Protein AF-A0A1C7N1B9-F1 (afdb_monomer)

Sequence (166 aa):
NSPHNNTRFILSASYHQIKDCLKDVLSEAWSNMNMIQKLSQHFYFNKEETTKSTLKQQLSDFWDQNITASTNSKRVKQRAEKLLSTLTQVVDSRPVSILIKKNLSEQENLHFKAGFRLQAAKEAVEQEEVVVQKDSDSASKRRKRLNLKKVKKLDLEGKVETIIEY

Radius of gyration: 26.37 Å; Cα contacts (8 Å, |Δi|>4): 128; chains: 1; bounding box: 52×51×73 Å

Secondary structure (DSSP, 8-state):
-------EETTTS-HHHHHHHHHTS-GGG--HHHHHHHHHHHEE---HHHHHHHHHHHHHHHHHHHHH-TTS-HHHHHHHHHHHHHHHHHHTSHHHHHHHHHHHHHHHHHHHHHHHHHHHHHHHHHHHHHHHTSS--S-----------EEEEE-TTS-EEEEE--

Mean predicted aligned error: 14.15 Å

Structure (mmCIF, N/CA/C/O backbone):
data_AF-A0A1C7N1B9-F1
#
_entry.id   AF-A0A1C7N1B9-F1
#
loop_
_atom_site.group_PDB
_atom_site.id
_atom_site.type_symbol
_atom_site.label_atom_id
_atom_site.label_alt_id
_atom_site.label_comp_id
_atom_site.label_asym_id
_atom_site.label_entity_id
_atom_site.label_seq_id
_atom_site.pdbx_PDB_ins_code
_atom_site.Cartn_x
_atom_site.Cartn_y
_atom_site.Cartn_z
_atom_site.occupancy
_atom_site.B_iso_or_equiv
_atom_site.auth_seq_id
_atom_site.auth_comp_id
_atom_site.auth_asym_id
_atom_site.auth_atom_id
_atom_site.pdbx_PDB_model_num
ATOM 1 N N . ASN A 1 1 ? -6.781 -26.541 13.324 1.00 35.12 1 ASN A N 1
ATOM 2 C CA . ASN A 1 1 ? -6.006 -25.480 12.645 1.00 35.12 1 ASN A CA 1
ATOM 3 C C . ASN A 1 1 ? -6.904 -24.296 12.335 1.00 35.12 1 ASN A C 1
ATOM 5 O O . ASN A 1 1 ? -7.442 -24.210 11.241 1.00 35.12 1 ASN A O 1
ATOM 9 N N . SER A 1 2 ? -7.116 -23.423 13.320 1.00 27.36 2 SER A N 1
ATOM 10 C CA . SER A 1 2 ? -7.744 -22.116 13.098 1.00 27.36 2 SER A CA 1
ATOM 11 C C . SER A 1 2 ? -6.631 -21.142 12.691 1.00 27.36 2 SER A C 1
ATOM 13 O O . SER A 1 2 ? -5.578 -21.179 13.334 1.00 27.36 2 SER A O 1
ATOM 15 N N . PRO A 1 3 ? -6.767 -20.316 11.639 1.00 37.75 3 PRO A N 1
ATOM 16 C CA . PRO A 1 3 ? -5.729 -19.358 11.311 1.00 37.75 3 PRO A CA 1
ATOM 17 C C . PRO A 1 3 ? -5.810 -18.245 12.355 1.00 37.75 3 PRO A C 1
ATOM 19 O O . PRO A 1 3 ? -6.689 -17.387 12.312 1.00 37.75 3 PRO A O 1
ATOM 22 N N . HIS A 1 4 ? -4.915 -18.286 13.338 1.00 37.38 4 HIS A N 1
ATOM 23 C CA . HIS A 1 4 ? -4.681 -17.145 14.204 1.00 37.38 4 HIS A CA 1
ATOM 24 C C . HIS A 1 4 ? -4.321 -15.957 13.314 1.00 37.38 4 HIS A C 1
ATOM 26 O O . HIS A 1 4 ? -3.267 -15.935 12.676 1.00 37.38 4 HIS A O 1
ATOM 32 N N . ASN A 1 5 ? -5.222 -14.978 13.264 1.00 46.12 5 ASN A N 1
ATOM 33 C CA . ASN A 1 5 ? -4.964 -13.657 12.720 1.00 46.12 5 ASN A CA 1
ATOM 34 C C . ASN A 1 5 ? -3.837 -13.021 13.546 1.00 46.12 5 ASN A C 1
ATOM 36 O O . ASN A 1 5 ? -4.089 -12.304 14.516 1.00 46.12 5 ASN A O 1
ATOM 40 N N . ASN A 1 6 ? -2.587 -13.302 13.164 1.00 52.75 6 ASN A N 1
ATOM 41 C CA . ASN A 1 6 ? -1.399 -12.564 13.580 1.00 52.75 6 ASN A CA 1
ATOM 42 C C . ASN A 1 6 ? -1.502 -11.168 12.974 1.00 52.75 6 ASN A C 1
ATOM 44 O O . ASN A 1 6 ? -0.909 -10.847 11.945 1.00 52.75 6 ASN A O 1
ATOM 48 N N . THR A 1 7 ? -2.360 -10.366 13.583 1.00 62.81 7 THR A N 1
ATOM 49 C CA . THR A 1 7 ? -2.732 -9.079 13.041 1.00 62.81 7 THR A CA 1
ATOM 50 C C . THR A 1 7 ? -1.613 -8.107 13.355 1.00 62.81 7 THR A C 1
ATOM 52 O O . THR A 1 7 ? -1.422 -7.716 14.504 1.00 62.81 7 THR A O 1
ATOM 55 N N . ARG A 1 8 ? -0.813 -7.776 12.342 1.00 81.56 8 ARG A N 1
ATOM 56 C CA . ARG A 1 8 ? 0.309 -6.847 12.478 1.00 81.56 8 ARG A CA 1
ATOM 57 C C . ARG A 1 8 ? -0.124 -5.463 12.030 1.00 81.56 8 ARG A C 1
ATOM 59 O O . ARG A 1 8 ? -0.739 -5.307 10.977 1.00 81.56 8 ARG A O 1
ATOM 66 N N . PHE A 1 9 ? 0.257 -4.452 12.801 1.00 89.62 9 PHE A N 1
ATOM 67 C CA . PHE A 1 9 ? 0.199 -3.078 12.324 1.00 89.62 9 PHE A CA 1
ATOM 68 C C . PHE A 1 9 ? 1.296 -2.863 11.294 1.00 89.62 9 PHE A C 1
ATOM 70 O O . PHE A 1 9 ? 2.419 -3.326 11.496 1.00 89.62 9 PHE A O 1
ATOM 77 N N . ILE A 1 10 ? 1.018 -2.101 10.242 1.00 91.94 10 ILE A N 1
ATOM 78 C CA . ILE A 1 10 ? 2.014 -1.792 9.213 1.00 91.94 10 ILE A CA 1
ATOM 79 C C . ILE A 1 10 ? 3.275 -1.128 9.797 1.00 91.94 10 ILE A C 1
ATOM 81 O O . ILE A 1 10 ? 4.377 -1.439 9.374 1.00 91.94 10 ILE A O 1
ATOM 85 N N . LEU A 1 11 ? 3.127 -0.297 10.838 1.00 89.25 11 LEU A N 1
ATOM 86 C CA . LEU A 1 11 ? 4.245 0.321 11.572 1.00 89.25 11 LEU A CA 1
ATOM 87 C C . LEU A 1 11 ? 5.051 -0.662 12.432 1.00 89.25 11 LEU A C 1
ATOM 89 O O . LEU A 1 11 ? 6.182 -0.368 12.794 1.00 89.25 11 LEU A O 1
ATOM 93 N N . SER A 1 12 ? 4.460 -1.805 12.783 1.00 89.38 12 SER A N 1
ATOM 94 C CA . SER A 1 12 ? 5.113 -2.874 13.552 1.00 89.38 12 SER A CA 1
ATOM 95 C C . SER A 1 12 ? 5.657 -3.998 12.670 1.00 89.38 12 SER A C 1
ATOM 97 O O . SER A 1 12 ? 6.367 -4.878 13.155 1.00 89.38 12 SER A O 1
ATOM 99 N N . ALA A 1 13 ? 5.294 -4.005 11.387 1.00 90.94 13 ALA A N 1
ATOM 100 C CA . ALA A 1 13 ? 5.751 -5.003 10.442 1.00 90.94 13 ALA A CA 1
ATOM 101 C C . ALA A 1 13 ? 7.180 -4.675 10.004 1.00 90.94 13 ALA A C 1
ATOM 103 O O . ALA A 1 13 ? 7.501 -3.529 9.688 1.00 90.94 13 ALA A O 1
ATOM 104 N N . SER A 1 14 ? 8.045 -5.686 9.967 1.00 92.19 14 SER A N 1
ATOM 105 C CA . SER A 1 14 ? 9.385 -5.497 9.419 1.00 92.19 14 SER A CA 1
ATOM 106 C C . SER A 1 14 ? 9.321 -5.318 7.902 1.00 92.19 14 SER A C 1
ATOM 108 O O . SER A 1 14 ? 8.420 -5.841 7.239 1.00 92.19 14 SER A O 1
ATOM 110 N N . TYR A 1 15 ? 10.329 -4.651 7.335 1.00 92.25 15 TYR A N 1
ATOM 111 C CA . TYR A 1 15 ? 10.457 -4.507 5.883 1.00 92.25 15 TYR A CA 1
ATOM 112 C C . TYR A 1 15 ? 10.351 -5.855 5.155 1.00 92.25 15 TYR A C 1
ATOM 114 O O . TYR A 1 15 ? 9.650 -5.970 4.156 1.00 92.25 15 TYR A O 1
ATOM 122 N N . HIS A 1 16 ? 10.984 -6.910 5.681 1.00 92.75 16 HIS A N 1
ATOM 123 C CA . HIS A 1 16 ? 10.923 -8.244 5.080 1.00 92.75 16 HIS A CA 1
ATOM 124 C C . HIS A 1 16 ? 9.502 -8.815 5.040 1.00 92.75 16 HIS A C 1
ATOM 126 O O . HIS A 1 16 ? 9.110 -9.370 4.021 1.00 92.75 16 HIS A O 1
ATOM 132 N N . GLN A 1 17 ? 8.703 -8.617 6.093 1.00 92.44 17 GLN A N 1
ATOM 133 C CA . GLN A 1 17 ? 7.310 -9.078 6.127 1.00 92.44 17 GLN A CA 1
ATOM 134 C C . GLN A 1 17 ? 6.444 -8.347 5.095 1.00 92.44 17 GLN A C 1
ATOM 136 O O . GLN A 1 17 ? 5.619 -8.969 4.427 1.00 92.44 17 GLN A O 1
ATOM 141 N N . ILE A 1 18 ? 6.643 -7.035 4.952 1.00 92.81 18 ILE A N 1
ATOM 142 C CA . ILE A 1 18 ? 5.959 -6.225 3.938 1.00 92.81 18 ILE A CA 1
ATOM 143 C C . ILE A 1 18 ? 6.399 -6.659 2.539 1.00 92.81 18 ILE A C 1
ATOM 145 O O . ILE A 1 18 ? 5.561 -6.913 1.678 1.00 92.81 18 ILE A O 1
ATOM 149 N N . LYS A 1 19 ? 7.706 -6.812 2.321 1.00 93.25 19 LYS A N 1
ATOM 150 C CA . LYS A 1 19 ? 8.269 -7.251 1.045 1.00 93.25 19 LYS A CA 1
ATOM 151 C C . LYS A 1 19 ? 7.739 -8.618 0.637 1.00 93.25 19 LYS A C 1
ATOM 153 O O . LYS A 1 19 ? 7.345 -8.779 -0.511 1.00 93.25 19 LYS A O 1
ATOM 158 N N . ASP A 1 20 ? 7.730 -9.586 1.546 1.00 92.50 20 ASP A N 1
ATOM 159 C CA . ASP A 1 20 ? 7.241 -10.931 1.252 1.00 92.50 20 ASP A CA 1
ATOM 160 C C . ASP A 1 20 ? 5.749 -10.913 0.904 1.00 92.50 20 ASP A C 1
ATOM 162 O O . ASP A 1 20 ? 5.363 -11.516 -0.090 1.00 92.50 20 ASP A O 1
ATOM 166 N N . CYS A 1 21 ? 4.938 -10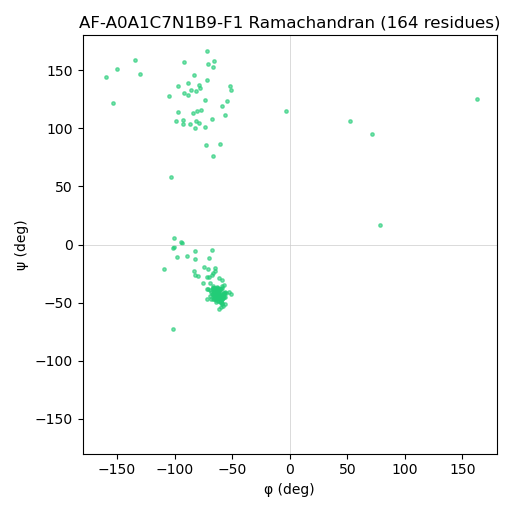.114 1.606 1.00 92.25 21 CYS A N 1
ATOM 167 C CA . CYS A 1 21 ? 3.531 -9.891 1.248 1.00 92.25 21 CYS A CA 1
ATOM 168 C C . CYS A 1 21 ? 3.354 -9.305 -0.170 1.00 92.25 21 CYS A C 1
ATOM 170 O O . CYS A 1 21 ? 2.404 -9.639 -0.880 1.00 92.25 21 CYS A O 1
ATOM 172 N N . LEU A 1 22 ? 4.273 -8.437 -0.603 1.00 92.62 22 LEU A N 1
ATOM 173 C CA . LEU A 1 22 ? 4.226 -7.799 -1.920 1.00 92.62 22 LEU A CA 1
ATOM 174 C C . LEU A 1 22 ? 4.797 -8.663 -3.053 1.00 92.62 22 LEU A C 1
ATOM 176 O O . LEU A 1 22 ? 4.425 -8.448 -4.208 1.00 92.62 22 LEU A O 1
ATOM 180 N N . LYS A 1 23 ? 5.666 -9.639 -2.759 1.00 88.56 23 LYS A N 1
ATOM 181 C CA . LYS A 1 23 ? 6.220 -10.563 -3.769 1.00 88.56 23 LYS A CA 1
ATOM 182 C C . LYS A 1 23 ? 5.142 -11.394 -4.460 1.00 88.56 23 LYS A C 1
ATOM 184 O O . LYS A 1 23 ? 5.309 -11.735 -5.627 1.00 88.56 23 LYS A O 1
ATOM 189 N N . ASP A 1 24 ? 4.038 -11.662 -3.770 1.00 84.31 24 ASP A N 1
ATOM 190 C CA . ASP A 1 24 ? 2.900 -12.405 -4.316 1.00 84.31 24 ASP A CA 1
ATOM 191 C C . ASP A 1 24 ? 2.127 -11.615 -5.389 1.00 84.31 24 ASP A C 1
ATOM 193 O O . ASP A 1 24 ? 1.278 -12.167 -6.091 1.00 84.31 24 ASP A O 1
ATOM 197 N N . VAL A 1 25 ? 2.391 -10.311 -5.540 1.00 87.62 25 VAL A N 1
ATOM 198 C CA . VAL A 1 25 ? 1.788 -9.501 -6.600 1.00 87.62 25 VAL A CA 1
ATOM 199 C C . VAL A 1 25 ? 2.547 -9.739 -7.904 1.00 87.62 25 VAL A C 1
ATOM 201 O O . VAL A 1 25 ? 3.708 -9.348 -8.039 1.00 87.62 25 VAL A O 1
ATOM 204 N N . LEU A 1 26 ? 1.862 -10.324 -8.893 1.00 83.25 26 LEU A N 1
ATOM 205 C CA . LEU A 1 26 ? 2.400 -10.518 -10.242 1.00 83.25 26 LEU A CA 1
ATOM 206 C C . LEU A 1 26 ? 2.949 -9.203 -10.812 1.00 83.25 26 LEU A C 1
ATOM 208 O O . LEU A 1 26 ? 2.294 -8.160 -10.744 1.00 83.25 26 LEU A O 1
ATOM 212 N N . SER A 1 27 ? 4.125 -9.267 -11.438 1.00 81.00 27 SER A N 1
ATOM 213 C CA . SER A 1 27 ? 4.824 -8.092 -11.980 1.00 81.00 27 SER A CA 1
ATOM 214 C C . SER A 1 27 ? 4.009 -7.318 -13.019 1.00 81.00 27 SER A C 1
ATOM 216 O O . SER A 1 27 ? 4.099 -6.092 -13.126 1.00 81.00 27 SER A O 1
ATOM 218 N N . GLU A 1 28 ? 3.148 -8.011 -13.759 1.00 83.69 28 GLU A N 1
ATOM 219 C CA . GLU A 1 28 ? 2.236 -7.405 -14.726 1.00 83.69 28 GLU A CA 1
ATOM 220 C C . GLU A 1 28 ? 1.117 -6.589 -14.063 1.00 83.69 28 GLU A C 1
ATOM 222 O O . GLU A 1 28 ? 0.673 -5.588 -14.633 1.00 83.69 28 GLU A O 1
ATOM 227 N N . ALA A 1 29 ? 0.737 -6.941 -12.833 1.00 89.69 29 ALA A N 1
ATOM 228 C CA . ALA A 1 29 ? -0.293 -6.282 -12.032 1.00 89.69 29 ALA A CA 1
ATOM 229 C C . ALA A 1 29 ? 0.264 -5.204 -11.082 1.00 89.69 29 ALA A C 1
ATOM 231 O O . ALA A 1 29 ? -0.500 -4.580 -10.340 1.00 89.69 29 ALA A O 1
ATOM 232 N N . TRP A 1 30 ? 1.578 -4.954 -11.100 1.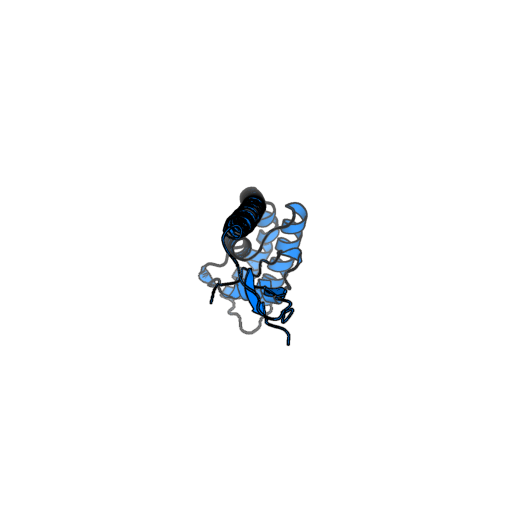00 93.44 30 TRP A N 1
ATOM 233 C CA . TRP A 1 30 ? 2.212 -3.952 -10.246 1.00 93.44 30 TRP A CA 1
ATOM 234 C C . TRP A 1 30 ? 1.652 -2.548 -10.470 1.00 93.44 30 TRP A C 1
ATOM 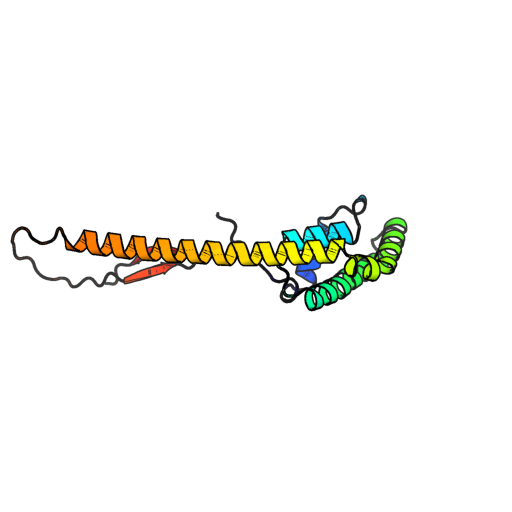236 O O . TRP A 1 30 ? 1.779 -1.964 -11.551 1.00 93.44 30 TRP A O 1
ATOM 246 N N . SER A 1 31 ? 1.078 -1.988 -9.412 1.00 95.81 31 SER A N 1
ATOM 247 C CA . SER A 1 31 ? 0.751 -0.574 -9.283 1.00 95.81 31 SER A CA 1
ATOM 248 C C . SER A 1 31 ? 0.817 -0.185 -7.807 1.00 95.81 31 SER A C 1
ATOM 250 O O . SER A 1 31 ? 0.554 -1.020 -6.939 1.00 95.81 31 SER A O 1
ATOM 252 N N . ASN A 1 32 ? 1.133 1.080 -7.514 1.00 97.38 32 ASN A N 1
ATOM 253 C CA . ASN A 1 32 ? 1.166 1.571 -6.132 1.00 97.38 32 ASN A CA 1
ATOM 254 C C . ASN A 1 32 ? -0.179 1.339 -5.429 1.00 97.38 32 ASN A C 1
ATOM 256 O O . ASN A 1 32 ? -0.209 0.879 -4.294 1.00 97.38 32 ASN A O 1
ATOM 260 N N . MET A 1 33 ? -1.299 1.565 -6.125 1.00 96.62 33 MET A N 1
ATOM 261 C CA . MET A 1 33 ? -2.631 1.344 -5.558 1.00 96.62 33 MET A CA 1
ATOM 262 C C . MET A 1 33 ? -2.891 -0.132 -5.230 1.00 96.62 33 MET A C 1
ATOM 264 O O . MET A 1 33 ? -3.333 -0.432 -4.123 1.00 96.62 33 MET A O 1
ATOM 268 N N . ASN A 1 34 ? -2.572 -1.057 -6.143 1.00 95.69 34 ASN A N 1
ATOM 269 C CA . ASN A 1 34 ? -2.763 -2.493 -5.905 1.00 95.69 34 ASN A CA 1
ATOM 270 C C . ASN A 1 34 ? -1.916 -2.982 -4.728 1.00 95.69 34 ASN A C 1
ATOM 272 O O . ASN A 1 34 ? -2.378 -3.781 -3.918 1.00 95.69 34 ASN A O 1
ATOM 276 N N . MET A 1 35 ? -0.686 -2.480 -4.606 1.00 95.56 35 MET A N 1
ATOM 277 C CA . MET A 1 35 ? 0.185 -2.819 -3.484 1.00 95.56 35 MET A CA 1
ATOM 278 C C . MET A 1 35 ? -0.369 -2.304 -2.160 1.00 95.56 35 MET A C 1
ATOM 280 O O . MET A 1 35 ? -0.446 -3.066 -1.202 1.00 95.56 35 MET A O 1
ATOM 284 N N . ILE A 1 36 ? -0.833 -1.054 -2.106 1.00 96.62 36 ILE A N 1
ATOM 285 C CA . ILE A 1 36 ? -1.456 -0.499 -0.896 1.00 96.62 36 ILE A CA 1
ATOM 286 C C . ILE A 1 36 ? -2.724 -1.289 -0.530 1.00 96.62 36 ILE A C 1
ATOM 288 O O . ILE A 1 36 ? -2.940 -1.593 0.643 1.00 96.62 36 ILE A O 1
ATOM 292 N N . GLN A 1 37 ? -3.539 -1.678 -1.516 1.00 94.56 37 GLN A N 1
ATOM 293 C CA . GLN A 1 37 ? -4.706 -2.537 -1.292 1.00 94.56 37 GLN A CA 1
ATOM 294 C C . GLN A 1 37 ? -4.309 -3.896 -0.713 1.00 94.56 37 GLN A C 1
ATOM 296 O O . GLN A 1 37 ? -4.890 -4.317 0.287 1.00 94.56 37 GLN A O 1
ATOM 301 N N . LYS A 1 38 ? -3.291 -4.553 -1.278 1.00 93.94 38 LYS A N 1
ATOM 302 C CA . LYS A 1 38 ? -2.761 -5.817 -0.753 1.00 93.94 38 LYS A CA 1
ATOM 303 C C . LYS A 1 38 ? -2.286 -5.656 0.692 1.00 93.94 38 LYS A C 1
ATOM 305 O O . LYS A 1 38 ? -2.655 -6.453 1.547 1.00 93.94 38 LYS A O 1
ATOM 310 N N . LEU A 1 39 ? -1.558 -4.584 1.002 1.00 94.38 39 LEU A N 1
ATOM 311 C CA . LEU A 1 39 ? -1.132 -4.302 2.374 1.00 94.38 39 LEU A CA 1
ATOM 312 C C . LEU A 1 39 ? -2.322 -4.097 3.316 1.00 94.38 39 LEU A C 1
ATOM 314 O O . LEU A 1 39 ? -2.309 -4.651 4.408 1.00 94.38 39 LEU A O 1
ATOM 318 N N . SER A 1 40 ? -3.379 -3.401 2.886 1.00 93.19 40 SER A N 1
ATOM 319 C CA . SER A 1 40 ? -4.584 -3.204 3.709 1.00 93.19 40 SER A CA 1
ATOM 320 C C . SER A 1 40 ? -5.357 -4.496 4.013 1.00 93.19 40 SER A C 1
ATOM 322 O O . SER A 1 40 ? -6.133 -4.534 4.960 1.00 93.19 40 SER A O 1
ATOM 324 N N . GLN A 1 41 ? -5.153 -5.558 3.226 1.00 90.88 41 GLN A N 1
ATOM 325 C CA . GLN A 1 41 ? -5.765 -6.871 3.464 1.00 90.88 41 GLN A CA 1
ATOM 326 C C . GLN A 1 41 ? -4.994 -7.701 4.496 1.00 90.88 41 GLN A C 1
ATOM 328 O O . GLN A 1 41 ? -5.572 -8.579 5.129 1.00 90.88 41 GLN A O 1
ATOM 333 N N . HIS A 1 42 ? -3.690 -7.453 4.641 1.00 90.25 42 HIS A N 1
ATOM 334 C CA . HIS A 1 42 ? -2.799 -8.263 5.477 1.00 90.25 42 HIS A CA 1
ATOM 335 C C . HIS A 1 42 ? -2.340 -7.547 6.752 1.00 90.25 42 HIS A C 1
ATOM 337 O O . HIS A 1 42 ? -1.925 -8.206 7.706 1.00 90.25 42 HIS A O 1
ATOM 343 N N . PHE A 1 43 ? -2.412 -6.218 6.779 1.00 92.06 43 PHE A N 1
ATOM 344 C CA . PHE A 1 43 ? -1.950 -5.388 7.882 1.00 92.06 43 PHE A CA 1
ATOM 345 C C . PHE A 1 43 ? -3.023 -4.385 8.296 1.00 92.06 43 PHE A C 1
ATOM 347 O O . PHE A 1 43 ? -3.755 -3.847 7.463 1.00 92.06 43 PHE A O 1
ATOM 354 N N . TYR A 1 44 ? -3.063 -4.086 9.592 1.00 92.44 44 TYR A N 1
ATOM 355 C CA . TYR A 1 44 ? -3.812 -2.943 10.100 1.00 92.44 44 TYR A CA 1
ATOM 356 C C . TYR A 1 44 ? -3.008 -1.660 9.976 1.00 92.44 44 TYR A C 1
ATOM 358 O O . TYR A 1 44 ? -1.779 -1.627 10.112 1.00 92.44 44 TYR A O 1
ATOM 366 N N . PHE A 1 45 ? -3.723 -0.578 9.726 1.00 93.62 45 PHE A N 1
ATOM 367 C CA . PHE A 1 45 ? -3.178 0.765 9.715 1.00 93.62 45 PHE A CA 1
ATOM 368 C C . PHE A 1 45 ? -3.305 1.399 11.100 1.00 93.62 45 PHE A C 1
ATOM 370 O O . PHE A 1 45 ? -4.094 0.961 11.926 1.00 93.62 45 PHE A O 1
ATOM 377 N N . ASN A 1 46 ? -2.471 2.399 11.391 1.00 88.81 46 ASN A N 1
ATOM 378 C CA . ASN A 1 46 ? -2.447 3.027 12.719 1.00 88.81 46 ASN A CA 1
ATOM 379 C C . ASN A 1 46 ? -3.191 4.368 12.713 1.00 88.81 46 ASN A C 1
ATOM 381 O O . ASN A 1 46 ? -4.295 4.492 13.227 1.00 88.81 46 ASN A O 1
ATOM 385 N N . LYS A 1 47 ? -2.593 5.387 12.091 1.00 92.88 47 LYS A N 1
ATOM 386 C CA . LYS A 1 47 ? -3.219 6.689 11.829 1.00 92.88 47 LYS A CA 1
ATOM 387 C C . LYS A 1 47 ? -2.925 7.091 10.396 1.00 92.88 47 LYS A C 1
ATOM 389 O O . LYS A 1 47 ? -1.967 6.590 9.812 1.00 92.88 47 LYS A O 1
ATOM 394 N N . GLU A 1 48 ? -3.730 7.981 9.824 1.00 93.44 48 GLU A N 1
ATOM 395 C CA . GLU A 1 48 ? -3.606 8.330 8.404 1.00 93.44 48 GLU A CA 1
ATOM 396 C C . GLU A 1 48 ? -2.203 8.836 8.043 1.00 93.44 48 GLU A C 1
ATOM 398 O O . GLU A 1 48 ? -1.574 8.303 7.133 1.00 93.44 48 GLU A O 1
ATOM 403 N N . GLU A 1 49 ? -1.685 9.805 8.793 1.00 94.19 49 GLU A N 1
ATOM 404 C CA . GLU A 1 49 ? -0.382 10.422 8.532 1.00 94.19 49 GLU A CA 1
ATOM 405 C C . GLU A 1 49 ? 0.783 9.432 8.672 1.00 94.19 49 GLU A C 1
ATOM 407 O O . GLU A 1 49 ? 1.601 9.291 7.761 1.00 94.19 49 GLU A O 1
ATOM 412 N N . THR A 1 50 ? 0.826 8.683 9.778 1.00 95.0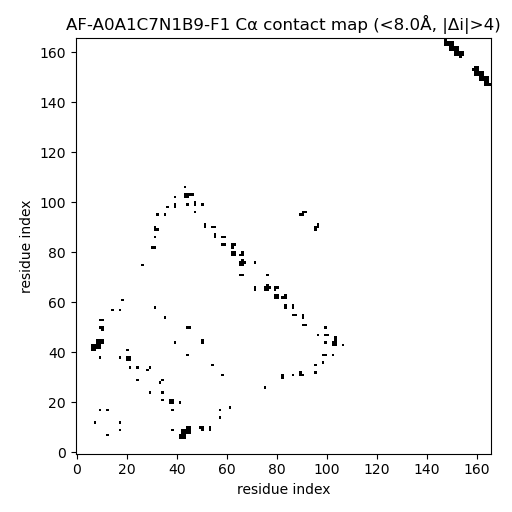0 50 THR A N 1
ATOM 413 C CA . THR A 1 50 ? 1.888 7.698 10.016 1.00 95.00 50 THR A CA 1
ATOM 414 C C . THR A 1 50 ? 1.824 6.556 9.010 1.00 95.00 50 THR A C 1
ATOM 416 O O . THR A 1 50 ? 2.853 6.147 8.485 1.00 95.00 50 THR A O 1
ATOM 419 N N . THR A 1 51 ? 0.620 6.102 8.656 1.00 96.00 51 THR A N 1
ATOM 420 C CA . THR A 1 51 ? 0.418 5.083 7.617 1.00 96.00 51 THR A CA 1
ATOM 421 C C . THR A 1 51 ? 0.914 5.576 6.263 1.00 96.00 51 THR A C 1
ATOM 423 O O . THR A 1 51 ? 1.637 4.848 5.591 1.00 96.00 51 THR A O 1
ATOM 426 N N . LYS A 1 52 ? 0.594 6.814 5.865 1.00 97.31 52 LYS A N 1
ATOM 427 C CA . LYS A 1 52 ? 1.099 7.403 4.614 1.00 97.31 52 LYS A CA 1
ATOM 428 C C . LYS A 1 52 ? 2.623 7.474 4.592 1.00 97.31 52 LYS A C 1
ATOM 430 O O . LYS A 1 52 ? 3.227 7.070 3.603 1.00 97.31 52 LYS A O 1
ATOM 435 N N . SER A 1 53 ? 3.240 7.939 5.677 1.00 96.62 53 SER A N 1
ATOM 436 C CA . SER A 1 53 ? 4.702 7.993 5.798 1.00 96.62 53 SER A CA 1
ATOM 437 C C . SER A 1 53 ? 5.332 6.601 5.662 1.00 96.62 53 SER A C 1
ATOM 439 O O . SER A 1 53 ? 6.212 6.393 4.827 1.00 96.62 53 SER A O 1
ATOM 441 N N . THR A 1 54 ? 4.806 5.607 6.385 1.00 96.62 54 THR A N 1
ATOM 442 C CA . THR A 1 54 ? 5.286 4.222 6.294 1.00 96.62 54 THR A CA 1
ATOM 443 C C . THR A 1 54 ? 5.080 3.630 4.900 1.00 96.62 54 THR A C 1
ATOM 445 O O . THR A 1 54 ? 5.992 2.998 4.380 1.00 96.62 54 THR A O 1
ATOM 448 N N . LEU A 1 55 ? 3.931 3.858 4.254 1.00 97.25 55 LEU A N 1
ATOM 449 C CA . LEU A 1 55 ? 3.685 3.394 2.885 1.00 97.25 55 LEU A CA 1
ATOM 450 C C . LEU A 1 55 ? 4.684 3.995 1.892 1.00 97.25 55 LEU A C 1
ATOM 452 O O . LEU A 1 55 ? 5.209 3.260 1.061 1.00 97.25 55 LEU A O 1
ATOM 456 N N . LYS A 1 56 ? 4.977 5.300 1.992 1.00 97.88 56 LYS A N 1
ATOM 457 C CA . LYS A 1 56 ? 5.982 5.960 1.143 1.00 97.88 56 LYS A CA 1
ATOM 458 C C . LYS A 1 56 ? 7.353 5.319 1.322 1.00 97.88 56 LYS A C 1
ATOM 460 O O . LYS A 1 56 ? 7.959 4.936 0.330 1.00 97.88 56 LYS A O 1
ATOM 465 N N . GLN A 1 57 ? 7.800 5.141 2.563 1.00 96.75 57 GLN A N 1
ATOM 466 C CA . GLN A 1 57 ? 9.106 4.543 2.837 1.00 96.75 57 GLN A CA 1
ATOM 467 C C . GLN A 1 57 ? 9.190 3.105 2.308 1.00 96.75 57 GLN A C 1
ATOM 469 O O . GLN A 1 57 ? 10.042 2.784 1.489 1.00 96.75 57 GLN A O 1
ATOM 474 N N . GLN A 1 58 ? 8.260 2.247 2.728 1.00 96.12 58 GLN A N 1
ATOM 475 C CA . GLN A 1 58 ? 8.326 0.813 2.448 1.00 96.12 58 GLN A CA 1
ATOM 476 C C . GLN A 1 58 ? 8.163 0.495 0.958 1.00 96.12 58 GLN A C 1
ATOM 478 O O . GLN A 1 58 ? 8.833 -0.399 0.439 1.00 96.12 58 GLN A O 1
ATOM 483 N N . LEU A 1 59 ? 7.292 1.226 0.255 1.00 97.00 59 LEU A N 1
ATOM 484 C CA . LEU A 1 59 ? 7.128 1.056 -1.187 1.00 97.00 59 LEU A CA 1
ATOM 485 C C . LEU A 1 59 ? 8.293 1.669 -1.969 1.00 97.00 59 LEU A C 1
ATOM 487 O O . LEU A 1 59 ? 8.671 1.091 -2.983 1.00 97.00 59 LEU A O 1
ATOM 491 N N . SER A 1 60 ? 8.897 2.769 -1.500 1.00 97.75 60 SER A N 1
ATOM 492 C CA . SER A 1 60 ? 10.129 3.299 -2.102 1.00 97.75 60 SER A CA 1
ATOM 493 C C . SER A 1 60 ? 11.235 2.254 -2.043 1.00 97.75 60 SER A C 1
ATOM 495 O O . SER A 1 60 ? 11.731 1.834 -3.083 1.00 97.75 60 SER A O 1
ATOM 497 N N . ASP A 1 61 ? 11.511 1.727 -0.848 1.00 96.62 61 ASP A N 1
ATOM 498 C CA . ASP A 1 61 ? 12.541 0.707 -0.633 1.00 96.62 61 ASP A CA 1
ATOM 499 C C . ASP A 1 61 ? 12.272 -0.559 -1.463 1.00 96.62 61 ASP A C 1
ATOM 501 O O . ASP A 1 61 ? 13.189 -1.205 -1.978 1.00 96.62 61 ASP A O 1
ATOM 505 N N . PHE A 1 62 ? 10.999 -0.944 -1.606 1.00 96.06 62 PHE A N 1
ATOM 506 C CA . PHE A 1 62 ? 10.598 -2.049 -2.472 1.00 96.06 62 PHE A CA 1
ATOM 507 C C . PHE A 1 62 ? 10.920 -1.768 -3.946 1.00 96.06 62 PHE A C 1
ATOM 509 O O . PHE A 1 62 ? 11.460 -2.643 -4.632 1.00 96.06 62 PHE A O 1
ATOM 516 N N . TRP A 1 63 ? 10.6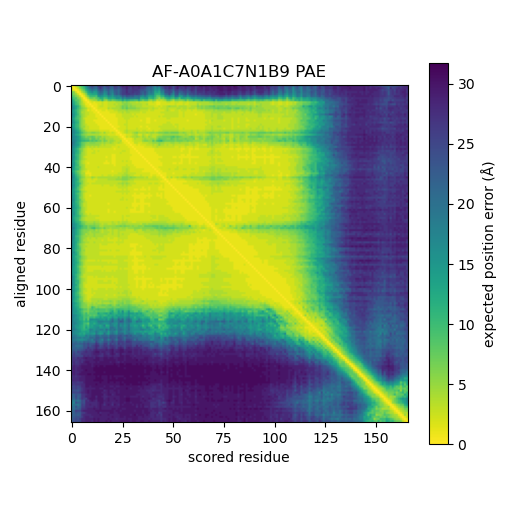10 -0.572 -4.449 1.00 96.75 63 TRP A N 1
ATOM 517 C CA . TRP A 1 63 ? 10.894 -0.206 -5.833 1.00 96.75 63 TRP A CA 1
ATOM 518 C C . TRP A 1 63 ? 12.385 -0.041 -6.099 1.00 96.75 63 TRP A C 1
ATOM 520 O O . TRP A 1 63 ? 12.871 -0.624 -7.067 1.00 96.75 63 TRP A O 1
ATOM 530 N N . ASP A 1 64 ? 13.127 0.622 -5.216 1.00 96.88 64 ASP A N 1
ATOM 531 C CA . ASP A 1 64 ? 14.578 0.804 -5.329 1.00 96.88 64 ASP A CA 1
ATOM 532 C C . ASP A 1 64 ? 15.316 -0.537 -5.416 1.00 96.88 64 ASP A C 1
ATOM 534 O O . ASP A 1 64 ? 16.191 -0.737 -6.267 1.00 96.88 64 ASP A O 1
ATOM 538 N N . GLN A 1 65 ? 14.906 -1.523 -4.615 1.00 94.31 65 GLN A N 1
ATOM 539 C CA . GLN A 1 65 ? 15.453 -2.878 -4.718 1.00 94.31 65 GLN A CA 1
ATOM 540 C C . GLN A 1 65 ? 15.117 -3.546 -6.054 1.00 94.31 65 GLN A C 1
ATOM 542 O O . GLN A 1 65 ? 15.955 -4.247 -6.619 1.00 94.31 65 GLN A O 1
ATOM 547 N N . ASN A 1 66 ? 13.915 -3.333 -6.593 1.00 94.38 66 ASN A N 1
ATOM 548 C CA . ASN A 1 66 ? 13.542 -3.894 -7.892 1.00 94.38 66 ASN A CA 1
ATOM 549 C C . ASN A 1 66 ? 14.261 -3.217 -9.071 1.00 94.38 66 ASN A C 1
ATOM 551 O O . ASN A 1 66 ? 14.494 -3.875 -10.088 1.00 94.38 66 ASN A O 1
ATOM 555 N N . ILE A 1 67 ? 14.644 -1.947 -8.937 1.00 96.19 67 ILE A N 1
ATOM 556 C CA . ILE A 1 67 ? 15.456 -1.212 -9.917 1.00 96.19 67 ILE A CA 1
ATOM 557 C C . ILE A 1 67 ? 16.902 -1.729 -9.896 1.00 96.19 67 ILE A C 1
ATOM 559 O O . ILE A 1 67 ? 17.490 -2.035 -10.939 1.00 96.19 67 ILE A O 1
ATOM 563 N N . THR A 1 68 ? 17.469 -1.880 -8.700 1.00 96.12 68 THR A N 1
ATOM 564 C CA . THR A 1 68 ? 18.883 -2.237 -8.509 1.00 96.12 68 THR A CA 1
ATOM 565 C C . THR A 1 68 ? 19.172 -3.729 -8.688 1.00 96.12 68 THR A C 1
ATOM 567 O O . THR A 1 68 ? 20.271 -4.080 -9.118 1.00 96.12 68 THR A O 1
ATOM 570 N N . ALA A 1 69 ? 18.199 -4.619 -8.456 1.00 93.81 69 ALA A N 1
ATOM 571 C CA . ALA A 1 69 ? 18.378 -6.067 -8.591 1.00 93.81 69 ALA A CA 1
ATOM 572 C C . ALA A 1 69 ? 18.907 -6.471 -9.980 1.00 93.81 69 ALA A C 1
ATOM 574 O O . ALA A 1 69 ? 18.299 -6.181 -11.013 1.00 93.81 69 ALA A O 1
ATOM 575 N N . SER A 1 70 ? 20.039 -7.178 -10.026 1.00 90.88 70 SER A N 1
ATOM 576 C CA . SER A 1 70 ? 20.666 -7.640 -11.276 1.00 90.88 70 SER A CA 1
ATOM 577 C C . SER A 1 70 ? 19.840 -8.698 -12.011 1.00 90.88 70 SER A C 1
ATOM 579 O O . SER A 1 70 ? 19.908 -8.789 -13.232 1.00 90.88 70 SER A O 1
ATOM 581 N N . THR A 1 71 ? 19.025 -9.456 -11.279 1.00 93.88 71 THR A N 1
ATOM 582 C CA . THR A 1 71 ? 18.156 -10.519 -11.802 1.00 93.88 71 THR A CA 1
ATOM 583 C C . THR A 1 71 ? 16.923 -9.993 -12.538 1.00 93.88 71 THR A C 1
ATOM 585 O O . THR A 1 71 ? 16.319 -10.723 -13.322 1.00 93.88 71 THR A O 1
ATOM 588 N N . ASN A 1 72 ? 16.533 -8.736 -12.305 1.00 92.75 72 ASN A N 1
ATOM 589 C CA . ASN A 1 72 ? 15.347 -8.152 -12.919 1.00 92.75 72 ASN A CA 1
ATOM 590 C C . ASN A 1 72 ? 15.615 -7.714 -14.361 1.00 92.75 72 ASN A C 1
ATOM 592 O O . ASN A 1 72 ? 16.623 -7.077 -14.673 1.00 92.75 72 ASN A O 1
ATOM 596 N N . SER A 1 73 ? 14.658 -7.996 -15.246 1.00 94.62 73 SER A N 1
ATOM 597 C CA . SER A 1 73 ? 14.733 -7.562 -16.642 1.00 94.62 73 SER A CA 1
ATOM 598 C C . SER A 1 73 ? 14.657 -6.037 -16.774 1.00 94.62 73 SER A C 1
ATOM 600 O O . SER A 1 73 ? 14.079 -5.343 -15.934 1.00 94.62 73 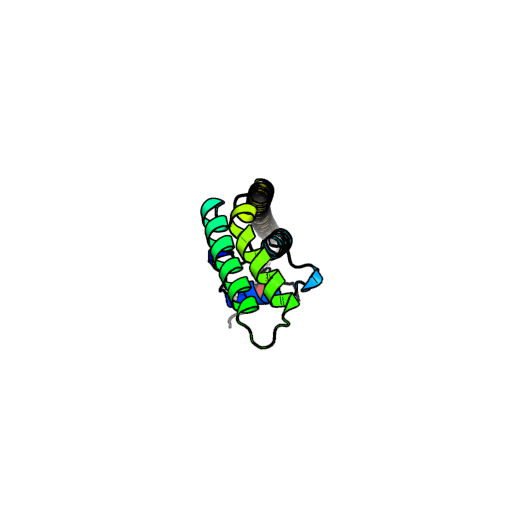SER A O 1
ATOM 602 N N . LYS A 1 74 ? 15.161 -5.502 -17.893 1.00 95.75 74 LYS A N 1
ATOM 603 C CA . LYS A 1 74 ? 15.085 -4.063 -18.208 1.00 95.75 74 LYS A CA 1
ATOM 604 C C . LYS A 1 74 ? 13.653 -3.516 -18.120 1.00 95.75 74 LYS A C 1
ATOM 606 O O . LYS A 1 74 ? 13.444 -2.438 -17.574 1.00 95.75 74 LYS A O 1
ATOM 611 N N . ARG A 1 75 ? 12.665 -4.279 -18.603 1.00 94.19 75 ARG A N 1
ATOM 612 C CA . ARG A 1 75 ? 11.240 -3.907 -18.552 1.00 94.19 75 ARG A CA 1
ATOM 613 C C . ARG A 1 75 ? 10.733 -3.767 -17.115 1.00 94.19 75 ARG A C 1
ATOM 615 O O . ARG A 1 75 ? 9.985 -2.840 -16.820 1.00 94.19 75 ARG A O 1
ATOM 622 N N . VAL A 1 76 ? 11.136 -4.679 -16.229 1.00 93.94 76 VAL A N 1
ATOM 623 C CA . VAL A 1 76 ? 10.763 -4.653 -14.806 1.00 93.94 76 VAL A CA 1
ATOM 624 C C . VAL A 1 76 ? 11.371 -3.432 -14.117 1.00 93.94 76 VAL A C 1
ATOM 626 O O . VAL A 1 76 ? 10.653 -2.717 -13.422 1.00 93.94 76 VAL A O 1
ATOM 629 N N . LYS A 1 77 ? 12.649 -3.138 -14.381 1.00 95.81 77 LYS A N 1
ATOM 630 C CA . LYS A 1 77 ? 13.343 -1.963 -13.830 1.00 95.81 77 LYS A CA 1
ATOM 631 C C . LYS A 1 77 ? 12.685 -0.650 -14.248 1.00 95.81 77 LYS A C 1
ATOM 633 O O . LYS A 1 77 ? 12.312 0.139 -13.391 1.00 95.81 77 LYS A O 1
ATOM 638 N N . GLN A 1 78 ? 12.423 -0.476 -15.544 1.00 95.94 78 GLN A N 1
ATOM 639 C CA . GLN A 1 78 ? 11.731 0.712 -16.066 1.00 95.94 78 GLN A CA 1
ATOM 640 C C . GLN A 1 78 ? 10.331 0.890 -15.465 1.00 95.94 78 GLN A C 1
ATOM 642 O O . GLN A 1 78 ? 9.894 2.005 -15.179 1.00 95.94 78 GLN A O 1
ATOM 647 N N . ARG A 1 79 ? 9.600 -0.214 -15.259 1.00 95.88 79 ARG A N 1
ATOM 648 C CA . ARG A 1 79 ? 8.298 -0.158 -14.590 1.00 95.88 79 ARG A CA 1
ATOM 649 C C . ARG A 1 79 ? 8.441 0.271 -13.130 1.00 95.88 79 ARG A C 1
ATOM 651 O O . ARG A 1 79 ? 7.649 1.099 -12.691 1.00 95.88 79 ARG A O 1
ATOM 658 N N . ALA A 1 80 ? 9.424 -0.258 -12.403 1.00 96.31 80 ALA A N 1
ATOM 659 C CA . ALA A 1 80 ? 9.689 0.116 -11.016 1.00 96.31 80 ALA A CA 1
ATOM 660 C C . ALA A 1 80 ? 10.076 1.600 -10.888 1.00 96.31 80 ALA A C 1
ATOM 662 O O . ALA A 1 80 ? 9.499 2.286 -10.053 1.00 96.31 80 ALA A O 1
ATOM 663 N N . GLU A 1 81 ? 10.928 2.132 -11.771 1.00 97.75 81 GLU A N 1
ATOM 664 C CA . GLU A 1 81 ? 11.265 3.569 -11.830 1.00 97.75 81 GLU A CA 1
ATOM 665 C C . GLU A 1 81 ? 10.015 4.445 -12.009 1.00 97.75 81 GLU A C 1
ATOM 667 O O . GLU A 1 81 ? 9.823 5.436 -11.302 1.00 97.75 81 GLU A O 1
ATOM 672 N N . LYS A 1 82 ? 9.116 4.056 -12.923 1.00 97.19 82 LYS A N 1
ATOM 673 C CA . LYS A 1 82 ? 7.854 4.773 -13.159 1.00 97.19 82 LYS A CA 1
ATOM 674 C C . LYS A 1 82 ? 6.900 4.701 -11.961 1.00 97.19 82 LYS A C 1
ATOM 676 O O . LYS A 1 82 ? 6.159 5.646 -11.685 1.00 97.19 82 LYS A O 1
ATOM 681 N N . LEU A 1 83 ? 6.859 3.565 -11.271 1.00 97.62 83 LEU A N 1
ATOM 682 C CA . LEU A 1 83 ? 6.025 3.412 -10.080 1.00 97.62 83 LEU A CA 1
ATOM 683 C C . LEU A 1 83 ? 6.602 4.201 -8.904 1.00 97.62 83 LEU A C 1
ATOM 685 O O . LEU A 1 83 ? 5.842 4.862 -8.201 1.00 97.62 83 LEU A O 1
ATOM 689 N N . LEU A 1 84 ? 7.924 4.229 -8.754 1.00 97.94 84 LEU A N 1
ATOM 690 C CA . LEU A 1 84 ? 8.605 5.045 -7.759 1.00 97.94 84 LEU A CA 1
ATOM 691 C C . LEU A 1 84 ? 8.322 6.539 -7.966 1.00 97.94 84 LEU A C 1
ATOM 693 O O . LEU A 1 84 ? 7.916 7.220 -7.027 1.00 97.94 84 LEU A O 1
ATOM 697 N N . SER A 1 85 ? 8.427 7.042 -9.201 1.00 97.81 85 SER A N 1
ATOM 698 C CA . SER A 1 85 ? 8.213 8.469 -9.494 1.00 97.81 85 SER A CA 1
ATOM 699 C C . SER A 1 85 ? 6.782 8.958 -9.239 1.00 97.81 85 SER A C 1
ATOM 701 O O . SER A 1 85 ? 6.565 10.143 -8.999 1.00 97.81 85 SER A O 1
ATOM 703 N N . THR A 1 86 ? 5.799 8.054 -9.244 1.00 97.94 86 THR A N 1
ATOM 704 C CA . THR A 1 86 ? 4.381 8.371 -8.985 1.00 97.94 86 THR A CA 1
ATOM 705 C C . THR A 1 86 ? 3.930 8.027 -7.562 1.00 97.94 86 THR A C 1
ATOM 707 O O . THR A 1 86 ? 2.782 8.291 -7.199 1.00 97.94 86 THR A O 1
ATOM 710 N N . LEU A 1 87 ? 4.808 7.447 -6.736 1.00 98.19 87 LEU A N 1
ATOM 711 C CA . LEU A 1 87 ? 4.463 6.896 -5.425 1.00 98.19 87 LEU A CA 1
ATOM 712 C C . LEU A 1 87 ? 3.837 7.932 -4.494 1.00 98.19 87 LEU A C 1
ATOM 714 O O . LEU A 1 87 ? 2.739 7.710 -3.983 1.00 98.19 87 LEU A O 1
ATOM 718 N N . THR A 1 88 ? 4.500 9.073 -4.309 1.00 97.56 88 THR A N 1
ATOM 719 C CA . THR A 1 88 ? 4.036 10.130 -3.401 1.00 97.56 88 THR A CA 1
ATOM 720 C C . THR A 1 88 ? 2.649 10.629 -3.788 1.00 97.56 88 THR A C 1
ATOM 722 O O . THR A 1 88 ? 1.761 10.683 -2.939 1.00 97.56 88 THR A O 1
ATOM 725 N N . GLN A 1 89 ? 2.429 10.898 -5.079 1.00 98.12 89 GLN A N 1
ATOM 726 C CA . GLN A 1 89 ? 1.134 11.348 -5.590 1.00 98.12 89 GLN A CA 1
ATOM 727 C C . GLN A 1 89 ? 0.028 10.323 -5.313 1.00 98.12 89 GLN A C 1
ATOM 729 O O . GLN A 1 89 ? -1.078 10.699 -4.924 1.00 98.12 89 GLN A O 1
ATOM 734 N N . VAL A 1 90 ? 0.311 9.029 -5.494 1.00 98.19 90 VAL A N 1
ATOM 735 C CA . VAL A 1 90 ? -0.667 7.970 -5.219 1.00 98.19 90 VAL A CA 1
ATOM 736 C C . VAL A 1 90 ? -0.951 7.863 -3.722 1.00 98.19 90 VAL A C 1
ATOM 738 O O . VAL A 1 90 ? -2.120 7.820 -3.345 1.00 98.19 90 VAL A O 1
ATOM 741 N N . VAL A 1 91 ? 0.068 7.856 -2.860 1.00 97.81 91 VAL A N 1
ATOM 742 C CA . VAL A 1 91 ? -0.132 7.734 -1.404 1.00 97.81 91 VAL A CA 1
ATOM 743 C C . VAL A 1 91 ? -0.911 8.924 -0.832 1.00 97.81 91 VAL A C 1
ATOM 745 O O . VAL A 1 91 ? -1.759 8.743 0.043 1.00 97.81 91 VAL A O 1
ATOM 748 N N . ASP A 1 92 ? -0.678 10.129 -1.351 1.00 97.94 92 ASP A N 1
ATOM 749 C CA . ASP A 1 92 ? -1.378 11.338 -0.904 1.00 97.94 92 ASP A CA 1
ATOM 750 C C . ASP A 1 92 ? -2.757 11.516 -1.554 1.00 97.94 92 ASP A C 1
ATOM 752 O O . ASP A 1 92 ? -3.525 12.399 -1.167 1.00 97.94 92 ASP A O 1
ATOM 756 N N . SER A 1 93 ? -3.109 10.655 -2.510 1.00 98.12 93 SER A N 1
ATOM 757 C CA . SER A 1 93 ? -4.380 10.726 -3.218 1.00 98.12 93 SER A CA 1
ATOM 758 C C . SER A 1 93 ? -5.585 10.429 -2.316 1.00 98.12 93 SER A C 1
ATOM 760 O O . SER A 1 93 ? -5.531 9.659 -1.350 1.00 98.12 93 SER A O 1
ATOM 762 N N . ARG A 1 94 ? -6.739 10.997 -2.687 1.00 97.81 94 ARG A N 1
ATOM 763 C CA . ARG A 1 94 ? -8.007 10.770 -1.984 1.00 97.81 94 ARG A CA 1
ATOM 764 C C . ARG A 1 94 ? -8.408 9.285 -1.895 1.00 97.81 94 ARG A C 1
ATOM 766 O O . ARG A 1 94 ? -8.854 8.890 -0.816 1.00 97.81 94 ARG A O 1
ATOM 773 N N . PRO A 1 95 ? -8.260 8.451 -2.945 1.00 97.56 95 PRO A N 1
ATOM 774 C CA . PRO A 1 95 ? -8.541 7.017 -2.854 1.00 97.56 95 PRO A CA 1
ATOM 775 C C . PRO A 1 95 ? -7.761 6.299 -1.748 1.00 97.56 95 PRO A C 1
ATOM 777 O O . PRO A 1 95 ? -8.347 5.501 -1.018 1.00 97.56 95 PRO A O 1
ATOM 780 N N . VAL A 1 96 ? -6.474 6.614 -1.571 1.00 97.44 96 VAL A N 1
ATOM 781 C CA . VAL A 1 96 ? -5.658 6.011 -0.507 1.00 97.44 96 VAL A CA 1
ATOM 782 C C . VAL A 1 96 ? -6.119 6.490 0.868 1.00 97.44 96 VAL A C 1
ATOM 784 O O . VAL A 1 96 ? -6.278 5.669 1.766 1.00 97.44 96 VAL A O 1
ATOM 787 N N . SER A 1 97 ? -6.452 7.774 1.033 1.00 97.50 97 SER A N 1
ATOM 788 C CA . SER A 1 97 ? -7.070 8.260 2.278 1.00 97.50 97 SER A CA 1
ATOM 789 C C . SER A 1 97 ? -8.374 7.531 2.621 1.00 97.50 97 SER A C 1
ATOM 791 O O . SER A 1 97 ? -8.596 7.191 3.781 1.00 97.50 97 SER A O 1
ATOM 793 N N . ILE A 1 98 ? -9.244 7.281 1.635 1.00 97.56 98 ILE A N 1
ATOM 794 C CA . ILE A 1 98 ? -10.497 6.535 1.845 1.00 97.56 98 ILE A CA 1
ATOM 795 C C . ILE A 1 98 ? -10.196 5.099 2.274 1.00 97.56 98 ILE A C 1
ATOM 797 O O . ILE A 1 98 ? -10.786 4.615 3.238 1.00 97.56 98 ILE A O 1
ATOM 801 N N . LEU A 1 99 ? -9.261 4.437 1.591 1.00 97.25 99 LEU A N 1
ATOM 802 C CA . LEU A 1 99 ? -8.841 3.081 1.925 1.00 97.25 99 LEU A CA 1
ATOM 803 C C . LEU A 1 99 ? -8.286 3.003 3.351 1.00 97.25 99 LEU A C 1
ATOM 805 O O . LEU A 1 99 ? -8.654 2.097 4.096 1.00 97.25 99 LEU A O 1
ATOM 809 N N . ILE A 1 100 ? -7.458 3.973 3.751 1.00 96.62 100 ILE A N 1
ATOM 810 C CA . ILE A 1 100 ? -6.897 4.005 5.100 1.00 96.62 100 ILE A CA 1
ATOM 811 C C . ILE A 1 100 ? -8.004 4.144 6.144 1.00 96.62 100 ILE A C 1
ATOM 813 O O . ILE A 1 100 ? -8.060 3.364 7.089 1.00 96.62 100 ILE A O 1
ATOM 817 N N . LYS A 1 101 ? -8.925 5.092 5.951 1.00 96.44 101 LYS A N 1
ATOM 818 C CA . LYS A 1 101 ? -10.052 5.303 6.872 1.00 96.44 101 LYS A CA 1
ATOM 819 C C . LYS A 1 101 ? -10.960 4.083 6.966 1.00 96.44 101 LYS A C 1
ATOM 821 O O . LYS A 1 101 ? -11.414 3.751 8.056 1.00 96.44 101 LYS A O 1
ATOM 826 N N . LYS A 1 102 ? -11.195 3.400 5.843 1.00 95.75 102 LYS A N 1
ATOM 827 C CA . LYS A 1 102 ? -11.953 2.148 5.818 1.00 95.75 102 LYS A CA 1
ATOM 828 C C . LYS A 1 102 ? -11.269 1.071 6.666 1.00 95.75 102 LYS A C 1
ATOM 830 O O . LYS A 1 102 ? -11.933 0.483 7.508 1.00 95.75 102 LYS A O 1
ATOM 835 N N . ASN A 1 103 ? -9.962 0.867 6.495 1.00 94.69 103 ASN A N 1
ATOM 836 C CA . ASN A 1 103 ? -9.200 -0.111 7.277 1.00 94.69 103 ASN A CA 1
ATOM 837 C C . ASN A 1 103 ? -9.235 0.201 8.787 1.00 94.69 103 ASN A C 1
ATOM 839 O O . ASN A 1 103 ? -9.494 -0.693 9.588 1.00 94.69 103 ASN A O 1
ATOM 843 N N . LEU A 1 104 ? -9.076 1.475 9.167 1.00 93.25 104 LEU A N 1
ATOM 844 C CA . LEU A 1 104 ? -9.185 1.911 10.566 1.00 93.25 104 LEU A CA 1
ATOM 845 C C . LEU A 1 104 ? -10.580 1.642 11.148 1.00 93.25 104 LEU A C 1
ATOM 847 O O . LEU A 1 104 ? -10.703 1.092 12.239 1.00 93.25 104 LEU A O 1
ATOM 851 N N . SER A 1 105 ? -11.637 1.960 10.399 1.00 92.19 105 SER A N 1
ATOM 852 C CA . SER A 1 105 ? -13.013 1.702 10.835 1.00 92.19 105 SER A CA 1
ATOM 853 C C . SER A 1 105 ? -13.324 0.204 10.940 1.00 92.19 105 SER A C 1
ATOM 855 O O . SER A 1 105 ? -14.028 -0.230 11.852 1.00 92.19 105 SER A O 1
ATOM 857 N N . GLU A 1 106 ? -12.802 -0.622 10.031 1.00 90.31 106 GLU A N 1
ATOM 858 C CA . GLU A 1 106 ? -12.933 -2.081 10.107 1.00 90.31 106 GLU A CA 1
ATOM 859 C C . GLU A 1 106 ? -12.235 -2.638 11.352 1.00 90.31 106 GLU A C 1
ATOM 861 O O . GLU A 1 106 ? -12.823 -3.455 12.066 1.00 90.31 106 GLU A O 1
ATOM 866 N N . GLN A 1 107 ? -11.034 -2.145 11.665 1.00 88.19 107 GLN A N 1
ATOM 867 C CA . GLN A 1 107 ? -10.325 -2.485 12.894 1.00 88.19 107 GLN A CA 1
ATOM 868 C C . GLN A 1 107 ? -11.149 -2.112 14.140 1.00 88.19 107 GLN A C 1
ATOM 870 O O . GLN A 1 107 ? -11.349 -2.957 15.015 1.00 88.19 107 GLN A O 1
ATOM 875 N N . GLU A 1 108 ? -11.658 -0.880 14.226 1.00 85.50 108 GLU A N 1
ATOM 876 C CA . GLU A 1 108 ? -12.492 -0.424 15.350 1.00 85.50 108 GLU A CA 1
ATOM 877 C C . GLU A 1 108 ? -13.733 -1.308 15.534 1.00 85.50 108 GLU A C 1
ATOM 879 O O . GLU A 1 108 ? -14.020 -1.764 16.643 1.00 85.50 108 GLU A O 1
ATOM 884 N N . ASN A 1 109 ? -14.426 -1.631 14.440 1.00 86.06 109 ASN A N 1
ATOM 885 C CA . ASN A 1 109 ? -15.597 -2.507 14.459 1.00 86.06 109 ASN A CA 1
ATOM 886 C C . ASN A 1 109 ? -15.270 -3.924 14.948 1.00 86.06 109 ASN A C 1
ATOM 888 O O . ASN A 1 109 ? -16.077 -4.542 15.650 1.00 86.06 109 ASN A O 1
ATOM 892 N N . LEU A 1 110 ? -14.105 -4.462 14.583 1.00 82.50 110 LEU A N 1
ATOM 893 C CA . LEU A 1 110 ? -13.657 -5.772 15.051 1.00 82.50 110 LEU A CA 1
ATOM 894 C C . LEU A 1 110 ? -13.350 -5.757 16.551 1.00 82.50 110 LEU A C 1
ATOM 896 O O . LEU A 1 110 ? -13.781 -6.672 17.255 1.00 82.50 110 LEU A O 1
ATOM 900 N N . HIS A 1 111 ? -12.686 -4.713 17.056 1.00 76.81 111 HIS A N 1
ATOM 901 C CA . HIS A 1 111 ? -12.447 -4.551 18.494 1.00 76.81 111 HIS A CA 1
ATOM 902 C C . HIS A 1 111 ? -13.752 -4.390 19.278 1.00 76.81 111 HIS A C 1
ATOM 904 O O . HIS A 1 111 ? -13.934 -5.043 20.306 1.00 76.81 111 HIS A O 1
ATOM 910 N N . PHE A 1 112 ? -14.689 -3.595 18.761 1.00 76.81 112 PHE A N 1
ATOM 911 C CA . PHE A 1 112 ? -16.011 -3.426 19.355 1.00 76.81 112 PHE A CA 1
ATOM 912 C C . PHE A 1 112 ? -16.760 -4.764 19.445 1.00 76.81 112 PHE A C 1
ATOM 914 O O . PHE A 1 112 ? -17.173 -5.172 20.529 1.00 76.81 112 PHE A O 1
ATOM 921 N N . LYS A 1 113 ? -16.853 -5.518 18.339 1.00 74.44 113 LYS A N 1
ATOM 922 C CA . LYS A 1 113 ? -17.486 -6.852 18.318 1.00 74.44 113 LYS A CA 1
ATOM 923 C C . LYS A 1 113 ? -16.795 -7.858 19.240 1.00 74.44 113 LYS A C 1
ATOM 925 O O . LYS A 1 113 ? -17.475 -8.676 19.857 1.00 74.44 113 LYS A O 1
ATOM 930 N N . ALA A 1 114 ? -15.467 -7.822 19.333 1.00 74.50 114 ALA A N 1
ATOM 931 C CA . ALA A 1 114 ? -14.721 -8.673 20.256 1.00 74.50 114 ALA A CA 1
ATOM 932 C C . ALA A 1 114 ? -15.076 -8.367 21.721 1.00 74.50 114 ALA A C 1
ATOM 934 O O . ALA A 1 114 ? -15.240 -9.300 22.507 1.00 74.50 114 ALA A O 1
ATOM 935 N N . GLY A 1 115 ? -15.288 -7.091 22.062 1.00 71.12 115 GLY A N 1
ATOM 936 C CA . GLY A 1 115 ? -15.775 -6.669 23.378 1.00 71.12 115 GLY A CA 1
ATOM 937 C C . 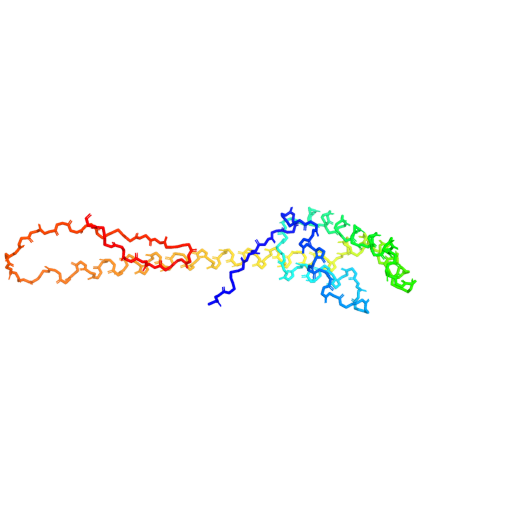GLY A 1 115 ? -17.120 -7.302 23.748 1.00 71.12 115 GLY A C 1
ATOM 938 O O . GLY A 1 115 ? -17.243 -7.874 24.829 1.00 71.12 115 GLY A O 1
ATOM 939 N N . PHE A 1 116 ? -18.094 -7.305 22.829 1.00 65.44 116 PHE A N 1
ATOM 940 C CA . PHE A 1 116 ? -19.390 -7.969 23.057 1.00 65.44 116 PHE A CA 1
ATOM 941 C C . PHE A 1 116 ? -19.265 -9.478 23.237 1.00 65.44 116 PHE A C 1
ATOM 943 O O . PHE A 1 116 ? -19.923 -10.047 24.102 1.00 65.44 116 PHE A O 1
ATOM 950 N N . ARG A 1 117 ? -18.411 -10.140 22.447 1.00 66.38 117 ARG A N 1
ATOM 951 C CA . ARG A 1 117 ? -18.180 -11.586 22.596 1.00 66.38 117 ARG A CA 1
ATOM 952 C C . ARG A 1 117 ? -17.572 -11.924 23.952 1.00 66.38 117 ARG A C 1
ATOM 954 O O . ARG A 1 117 ? -17.967 -12.916 24.551 1.00 66.38 117 ARG A O 1
ATOM 961 N N . LEU A 1 118 ? -16.643 -11.100 24.437 1.00 67.00 118 LEU A N 1
ATOM 962 C CA . LEU A 1 118 ? -16.044 -11.281 25.756 1.00 67.00 118 LEU A CA 1
ATOM 963 C C . LEU A 1 118 ? -17.079 -11.092 26.872 1.00 67.00 118 LEU A C 1
ATOM 965 O O . LEU A 1 118 ? -17.093 -11.874 27.816 1.00 67.00 118 LEU A O 1
ATOM 969 N N . GLN A 1 119 ? -17.949 -10.086 26.753 1.00 68.12 119 GLN A N 1
ATOM 970 C CA . GLN A 1 119 ? -19.021 -9.842 27.719 1.00 68.12 119 GLN A CA 1
ATOM 971 C C . GLN A 1 119 ? -20.033 -10.997 27.743 1.00 68.12 119 GLN A C 1
ATOM 973 O O . GLN A 1 119 ? -20.306 -11.540 28.807 1.00 68.12 119 GLN A O 1
ATOM 978 N N . ALA A 1 120 ? -20.498 -11.447 26.574 1.00 63.94 120 ALA A N 1
ATOM 979 C CA . ALA A 1 120 ? -21.407 -12.587 26.467 1.00 63.94 120 ALA A CA 1
ATOM 980 C C . ALA A 1 120 ? -20.786 -13.886 27.014 1.00 63.94 120 ALA A C 1
ATOM 982 O O . ALA A 1 120 ? -21.467 -14.667 27.670 1.00 63.94 120 ALA A O 1
ATOM 983 N N . ALA A 1 121 ? -19.486 -14.112 26.786 1.00 66.44 121 ALA A N 1
ATOM 984 C CA . ALA A 1 121 ? -18.781 -15.261 27.351 1.00 66.44 121 ALA A CA 1
ATOM 985 C C . ALA A 1 121 ? -18.696 -15.196 28.886 1.00 66.44 121 ALA A C 1
ATOM 987 O O . ALA A 1 121 ? -18.837 -16.225 29.538 1.00 66.44 121 ALA A O 1
ATOM 988 N N . LYS A 1 122 ? -18.503 -14.007 29.473 1.00 64.75 122 LYS A N 1
ATOM 989 C CA . LYS A 1 122 ? -18.524 -13.824 30.934 1.00 64.75 122 LYS A CA 1
ATOM 990 C C . LYS A 1 122 ? -19.913 -14.073 31.519 1.00 64.75 122 LYS A C 1
ATOM 992 O O . LYS A 1 122 ? -20.028 -14.826 32.477 1.00 64.75 122 LYS A O 1
ATOM 997 N N . GLU A 1 123 ? -20.954 -13.508 30.911 1.00 65.50 123 GLU A N 1
ATOM 998 C CA . GLU A 1 123 ? -22.342 -13.689 31.358 1.00 65.50 123 GLU A CA 1
ATOM 999 C C . GLU A 1 123 ? -22.801 -15.151 31.249 1.00 65.50 123 GLU A C 1
ATOM 1001 O O . GLU A 1 123 ? -23.482 -15.647 32.142 1.00 65.50 123 GLU A O 1
ATOM 1006 N N . ALA A 1 124 ? -22.389 -15.875 30.202 1.00 62.59 124 ALA A N 1
ATOM 1007 C CA . ALA A 1 124 ? -22.671 -17.306 30.071 1.00 62.59 124 ALA A CA 1
ATOM 1008 C C . ALA A 1 124 ? -21.980 -18.144 31.164 1.00 62.59 124 ALA A C 1
ATOM 1010 O O . ALA A 1 124 ? -22.590 -19.062 31.707 1.00 62.59 124 ALA A O 1
ATOM 1011 N N . VAL A 1 125 ? -20.735 -17.807 31.526 1.00 63.84 125 VAL A N 1
ATOM 1012 C CA . VAL A 1 125 ? -20.008 -18.474 32.620 1.00 63.84 125 VAL A CA 1
ATOM 1013 C C . VAL A 1 125 ? -20.656 -18.183 33.977 1.00 63.84 125 VAL A C 1
ATOM 1015 O O . VAL A 1 125 ? -20.831 -19.108 34.766 1.00 63.84 125 VAL A O 1
ATOM 1018 N N . GLU A 1 126 ? -21.066 -16.938 34.238 1.00 57.78 126 GLU A N 1
ATOM 1019 C CA . GLU A 1 126 ? -21.780 -16.578 35.473 1.00 57.78 126 GLU A CA 1
ATOM 1020 C C . GLU A 1 126 ? -23.140 -17.292 35.576 1.00 57.78 126 GLU A C 1
ATOM 1022 O O . GLU A 1 126 ? -23.508 -17.773 36.648 1.00 57.78 126 GLU A O 1
ATOM 1027 N N . GLN A 1 127 ? -23.876 -17.432 34.469 1.00 56.62 127 GLN A N 1
ATOM 1028 C CA . GLN A 1 127 ? -25.144 -18.169 34.459 1.00 56.62 127 GLN A CA 1
ATOM 1029 C C . GLN A 1 127 ? -24.957 -19.681 34.660 1.00 56.62 127 GLN A C 1
ATOM 1031 O O . GLN A 1 127 ? -25.734 -20.285 35.398 1.00 56.62 127 GLN A O 1
ATOM 1036 N N . GLU A 1 128 ? -23.927 -20.302 34.076 1.00 52.75 128 GLU A N 1
ATOM 1037 C CA . GLU A 1 128 ? -23.616 -21.717 34.329 1.00 52.75 128 GLU A CA 1
ATOM 1038 C C . GLU A 1 128 ? -23.161 -21.967 35.777 1.00 52.75 128 GLU A C 1
ATOM 1040 O O . GLU A 1 128 ? -23.557 -22.966 36.380 1.00 52.75 128 GLU A O 1
ATOM 1045 N N . GLU A 1 129 ? -22.385 -21.060 36.377 1.00 47.91 129 GLU A N 1
ATOM 1046 C CA . GLU A 1 129 ? -21.934 -21.192 37.769 1.00 47.91 129 GLU A CA 1
ATOM 1047 C C . GLU A 1 129 ? -23.104 -21.089 38.769 1.00 47.91 129 GLU A C 1
ATOM 1049 O O . GLU A 1 129 ? -23.16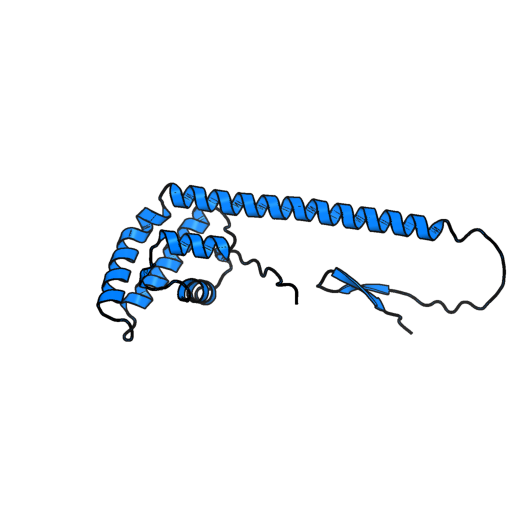7 -21.852 39.737 1.00 47.91 129 GLU A O 1
ATOM 1054 N N . VAL A 1 130 ? -24.097 -20.237 38.482 1.00 47.53 130 VAL A N 1
ATOM 1055 C CA . VAL A 1 130 ? -25.340 -20.128 39.269 1.00 47.53 130 VAL A CA 1
ATOM 1056 C C . VAL A 1 130 ? -26.238 -21.365 39.117 1.00 47.53 130 VAL A C 1
ATOM 1058 O O . VAL A 1 130 ? -26.911 -21.754 40.075 1.00 47.53 130 VAL A O 1
ATOM 1061 N N . VAL A 1 131 ? -26.250 -22.019 37.950 1.00 45.56 131 VAL A N 1
ATOM 1062 C CA . VAL A 1 131 ? -27.029 -23.254 37.735 1.00 45.56 131 VAL A CA 1
ATOM 1063 C C . VAL A 1 131 ? -26.414 -24.437 38.492 1.00 45.56 131 VAL A C 1
ATOM 1065 O O . VAL A 1 131 ? -27.149 -25.208 39.106 1.00 45.56 131 VAL A O 1
ATOM 1068 N N . VAL A 1 132 ? -25.083 -24.543 38.562 1.00 44.94 132 VAL A N 1
ATOM 1069 C CA . VAL A 1 132 ? -24.407 -25.628 39.304 1.00 44.94 132 VAL A CA 1
ATOM 1070 C C . VAL A 1 132 ? -24.639 -25.544 40.823 1.00 44.94 132 VAL A C 1
ATOM 1072 O O . VAL A 1 132 ? -24.594 -26.567 41.504 1.00 44.94 132 VAL A O 1
ATOM 1075 N N . GLN A 1 133 ? -24.944 -24.365 41.376 1.00 41.03 133 GLN A N 1
ATOM 1076 C CA . GLN A 1 133 ? -25.251 -24.209 42.807 1.00 41.03 133 GLN A CA 1
ATOM 1077 C C . GLN A 1 133 ? -26.698 -24.555 43.200 1.00 41.03 133 GLN A C 1
ATOM 1079 O O . GLN A 1 133 ? -26.965 -24.700 44.392 1.00 41.03 133 GLN A O 1
ATOM 1084 N N . LYS A 1 134 ? -27.635 -24.715 42.252 1.00 40.31 134 LYS A N 1
ATOM 1085 C CA . LYS A 1 134 ? -29.048 -25.004 42.577 1.00 40.31 134 LYS A CA 1
ATOM 1086 C C . LYS A 1 134 ? -29.407 -26.487 42.704 1.00 40.31 134 LYS A C 1
ATOM 1088 O O . LYS A 1 134 ? -30.469 -26.781 43.244 1.00 40.31 134 LYS A O 1
ATOM 1093 N N . ASP A 1 135 ? -28.516 -27.401 42.326 1.00 41.06 135 ASP A N 1
ATOM 1094 C CA . ASP A 1 135 ? -28.778 -28.849 42.392 1.00 41.06 135 ASP A CA 1
ATOM 1095 C C . ASP A 1 135 ? -28.150 -29.553 43.614 1.00 41.06 135 ASP A C 1
ATOM 1097 O O . ASP A 1 135 ? -28.231 -30.776 43.736 1.00 41.06 135 ASP A O 1
ATOM 1101 N N . SER A 1 136 ? -27.539 -28.820 44.556 1.00 45.12 136 SER A N 1
ATOM 1102 C CA . SER A 1 136 ? -26.886 -29.429 45.731 1.00 45.12 136 SER A CA 1
ATOM 1103 C C . SER A 1 136 ? -27.736 -29.521 47.006 1.00 45.12 136 SER A C 1
ATOM 1105 O O . SER A 1 136 ? -27.242 -30.047 48.002 1.00 45.12 136 SER A O 1
ATOM 1107 N N . ASP A 1 137 ? -29.006 -29.107 46.983 1.00 41.22 137 ASP A N 1
ATOM 1108 C CA . ASP A 1 137 ? -29.918 -29.235 48.131 1.00 41.22 137 ASP A CA 1
ATOM 1109 C C . ASP A 1 137 ? -30.919 -30.390 47.959 1.00 41.22 137 ASP A C 1
ATOM 1111 O O . ASP A 1 137 ? -32.132 -30.219 48.039 1.00 41.22 137 ASP A O 1
ATOM 1115 N N . SER A 1 138 ? -30.422 -31.620 47.777 1.00 41.00 138 SER A N 1
ATOM 1116 C CA . SER A 1 138 ? -31.145 -32.792 48.291 1.00 41.00 138 SER A CA 1
ATOM 1117 C C . SER A 1 138 ? -30.236 -33.999 48.594 1.00 41.00 138 SER A C 1
ATOM 1119 O O . SER A 1 138 ? -29.564 -34.559 47.738 1.00 41.00 138 SER A O 1
ATOM 1121 N N . ALA A 1 139 ? -30.292 -34.416 49.866 1.00 37.50 139 ALA A N 1
ATOM 1122 C CA . ALA A 1 139 ? -30.038 -35.759 50.408 1.00 37.50 139 ALA A CA 1
ATOM 1123 C C . ALA A 1 139 ? -28.598 -36.354 50.474 1.00 37.50 139 ALA A C 1
ATOM 1125 O O . ALA A 1 139 ? -28.144 -37.105 49.623 1.00 37.50 139 ALA A O 1
ATOM 1126 N N . SER A 1 140 ? -27.985 -36.187 51.658 1.00 40.59 140 SER A N 1
ATOM 1127 C CA . SER A 1 140 ? -27.497 -37.253 52.570 1.00 40.59 140 SER A CA 1
ATOM 1128 C C . SER A 1 140 ? -26.564 -38.382 52.057 1.00 40.59 140 SER A C 1
ATOM 1130 O O . SER A 1 140 ? -27.032 -39.383 51.524 1.00 40.59 140 SER A O 1
ATOM 1132 N N . LYS A 1 141 ? -25.262 -38.326 52.413 1.00 41.81 141 LYS A N 1
ATOM 1133 C CA . LYS A 1 141 ? -24.528 -39.306 53.274 1.00 41.81 141 LYS A CA 1
ATOM 1134 C C . LYS A 1 141 ? -22.993 -39.205 53.141 1.00 41.81 141 LYS A C 1
ATOM 1136 O O . LYS A 1 141 ? -22.422 -39.371 52.072 1.00 41.81 141 LYS A O 1
ATOM 1141 N N . ARG A 1 142 ? -22.343 -39.030 54.304 1.00 47.78 142 ARG A N 1
ATOM 1142 C CA . ARG A 1 142 ? -20.945 -39.356 54.684 1.00 47.78 142 ARG A CA 1
ATOM 1143 C C . ARG A 1 142 ? -20.099 -40.080 53.613 1.00 47.78 142 ARG A C 1
ATOM 1145 O O . ARG A 1 142 ? -20.299 -41.273 53.399 1.00 47.78 142 ARG A O 1
ATOM 1152 N N . ARG A 1 143 ? -19.036 -39.430 53.114 1.00 40.41 143 ARG A N 1
ATOM 1153 C CA . ARG A 1 143 ? -17.755 -40.066 52.725 1.00 40.41 143 ARG A CA 1
ATOM 1154 C C . ARG A 1 143 ? -16.617 -39.034 52.678 1.00 40.41 143 ARG A C 1
ATOM 1156 O O . ARG A 1 143 ? -16.840 -37.859 52.420 1.00 40.41 143 ARG A O 1
ATOM 1163 N N . LYS A 1 144 ? -15.426 -39.495 53.072 1.00 42.03 144 LYS A N 1
ATOM 1164 C CA . LYS A 1 144 ? -14.217 -38.725 53.416 1.00 42.03 144 LYS A CA 1
ATOM 1165 C C . LYS A 1 144 ? -13.828 -37.707 52.333 1.00 42.03 144 LYS A C 1
ATOM 1167 O O . LYS A 1 144 ? -13.747 -38.051 51.160 1.00 42.03 144 LYS A O 1
ATOM 1172 N N . ARG A 1 145 ? -13.542 -36.475 52.768 1.00 40.66 145 ARG A N 1
ATOM 1173 C CA . ARG A 1 145 ? -13.044 -35.367 51.942 1.00 40.66 145 ARG A CA 1
ATOM 1174 C C . ARG A 1 145 ? -11.629 -35.677 51.446 1.00 40.66 145 ARG A C 1
ATOM 1176 O O . ARG A 1 145 ? -10.688 -35.607 52.230 1.00 40.66 145 ARG A O 1
ATOM 1183 N N . LEU A 1 146 ? -11.486 -35.969 50.157 1.00 40.97 146 LEU A N 1
ATOM 1184 C CA . LEU A 1 146 ? -10.254 -35.688 49.425 1.00 40.97 146 LEU A CA 1
ATOM 1185 C C . LEU A 1 146 ? -10.461 -34.295 48.812 1.00 40.97 146 LEU A C 1
ATOM 1187 O O . LEU A 1 146 ? -11.314 -34.126 47.942 1.00 40.97 146 LEU A O 1
ATOM 1191 N N . ASN A 1 147 ? -9.786 -33.273 49.345 1.00 43.59 147 ASN A N 1
ATOM 1192 C CA . ASN A 1 147 ? -9.853 -31.917 48.792 1.00 43.59 147 ASN A CA 1
ATOM 1193 C C . ASN A 1 147 ? -9.068 -31.901 47.469 1.00 43.59 147 ASN A C 1
ATOM 1195 O O . ASN A 1 147 ? -7.887 -31.571 47.465 1.00 43.59 147 ASN A O 1
ATOM 1199 N N . LEU A 1 148 ? -9.711 -32.266 46.354 1.00 43.09 148 LEU A N 1
ATOM 1200 C CA . LEU A 1 148 ? -9.153 -32.022 45.024 1.00 43.09 148 LEU A CA 1
ATOM 1201 C C . LEU A 1 148 ? -9.344 -30.545 44.680 1.00 43.09 148 LEU A C 1
ATOM 1203 O O . LEU A 1 148 ? -10.474 -30.073 44.526 1.00 43.09 148 LEU A O 1
ATOM 1207 N N . LYS A 1 149 ? -8.240 -29.820 44.524 1.00 44.25 149 LYS A N 1
ATOM 1208 C CA . LYS A 1 149 ? -8.251 -28.468 43.971 1.00 44.25 149 LYS A CA 1
ATOM 1209 C C . LYS A 1 149 ? -8.289 -28.596 42.447 1.00 44.25 149 LYS A C 1
ATOM 1211 O O . LYS A 1 149 ? -7.282 -28.888 41.816 1.00 44.25 149 LYS A O 1
ATOM 1216 N N . LYS A 1 150 ? -9.468 -28.427 41.846 1.00 46.97 150 LYS A N 1
ATOM 1217 C CA . LYS A 1 150 ? -9.587 -28.300 40.386 1.00 46.97 150 LYS A CA 1
ATOM 1218 C C . LYS A 1 150 ? -9.274 -26.858 40.014 1.00 46.97 150 LYS A C 1
ATOM 1220 O O . LYS A 1 150 ? -10.078 -25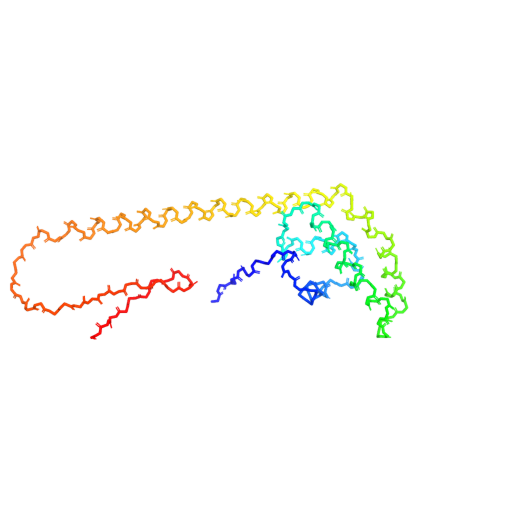.967 40.278 1.00 46.97 150 LYS A O 1
ATOM 1225 N N . VAL A 1 151 ? -8.107 -26.632 39.428 1.00 46.84 151 VAL A N 1
ATOM 1226 C CA . VAL A 1 151 ? -7.720 -25.323 38.904 1.00 46.84 151 VAL A CA 1
ATOM 1227 C C . VAL A 1 151 ? -8.030 -25.329 37.411 1.00 46.84 151 VAL A C 1
ATOM 1229 O O . VAL A 1 151 ? -7.449 -26.100 36.651 1.00 46.84 151 VAL A O 1
ATOM 1232 N N . LYS A 1 152 ? -8.987 -24.499 36.986 1.00 46.53 152 LYS A N 1
ATOM 1233 C CA . LYS A 1 152 ? -9.254 -24.279 35.561 1.00 46.53 152 LYS A CA 1
ATOM 1234 C C . LYS A 1 152 ? -8.286 -23.212 35.068 1.00 46.53 152 LYS A C 1
ATOM 1236 O O . LYS A 1 152 ? -8.361 -22.063 35.500 1.00 46.53 152 LYS A O 1
ATOM 1241 N N . LYS A 1 153 ? -7.364 -23.604 34.192 1.00 46.56 153 LYS A N 1
ATOM 1242 C CA . LYS A 1 153 ? -6.445 -22.684 33.521 1.00 46.56 153 LYS A CA 1
ATOM 1243 C C . LYS A 1 153 ? -6.926 -22.522 32.083 1.00 46.56 153 LYS A C 1
ATOM 1245 O O . LYS A 1 153 ? -7.188 -23.508 31.404 1.00 46.56 153 LYS A O 1
ATOM 1250 N N . LEU A 1 154 ? -7.093 -21.276 31.652 1.00 43.34 154 LEU A N 1
ATOM 1251 C CA . LEU A 1 154 ? -7.354 -20.958 30.252 1.00 43.34 154 LEU A CA 1
ATOM 1252 C C . LEU A 1 154 ? -6.052 -21.151 29.476 1.00 43.34 154 LEU A C 1
ATOM 1254 O O . LEU A 1 154 ? -5.028 -20.565 29.845 1.00 43.34 154 LEU A O 1
ATOM 1258 N N . ASP A 1 155 ? -6.083 -21.979 28.436 1.00 45.91 155 ASP A N 1
ATOM 1259 C CA . ASP A 1 155 ? -4.987 -22.012 27.476 1.00 45.91 155 ASP A CA 1
ATOM 1260 C C . ASP A 1 155 ? -5.004 -20.744 26.600 1.00 45.91 155 ASP A C 1
ATOM 1262 O O . ASP A 1 155 ? -5.963 -19.965 26.582 1.00 45.91 155 ASP A O 1
ATOM 1266 N N . LEU A 1 156 ? -3.909 -20.508 25.878 1.00 44.25 156 LEU A N 1
ATOM 1267 C CA . LEU A 1 156 ? -3.750 -19.329 25.018 1.00 44.25 156 LEU A CA 1
ATOM 1268 C C . LEU A 1 156 ? -4.700 -19.334 23.796 1.00 44.25 156 LEU A C 1
ATOM 1270 O O . LEU A 1 156 ? -4.747 -18.344 23.066 1.00 44.25 156 LEU A O 1
ATOM 1274 N N . GLU A 1 157 ? -5.470 -20.409 23.582 1.00 47.81 157 GLU A N 1
ATOM 1275 C CA . GLU A 1 157 ? -6.506 -20.533 22.547 1.00 47.81 157 GLU A CA 1
ATOM 1276 C C . GLU A 1 157 ? -7.935 -20.335 23.096 1.00 47.81 157 GLU A C 1
ATOM 1278 O O . GLU A 1 157 ? -8.893 -20.333 22.318 1.00 47.81 157 GLU A O 1
ATOM 1283 N N . GLY A 1 158 ? -8.099 -20.136 24.409 1.00 48.41 158 GLY A N 1
ATOM 1284 C CA . GLY A 1 158 ? -9.400 -19.965 25.056 1.00 48.41 158 GLY A CA 1
ATOM 1285 C C . GLY A 1 158 ? -10.173 -21.269 25.282 1.00 48.41 158 GLY A C 1
ATOM 1286 O O . GLY A 1 158 ? -11.378 -21.219 25.531 1.00 48.41 158 GLY A O 1
ATOM 1287 N N . LYS A 1 159 ? -9.518 -22.433 25.210 1.00 43.31 159 LYS A N 1
ATOM 1288 C CA . LYS A 1 159 ? -10.107 -23.709 25.628 1.00 43.31 159 LYS A CA 1
ATOM 1289 C C . LYS A 1 159 ? -9.839 -23.933 27.114 1.00 43.31 159 LYS A C 1
ATOM 1291 O O . LYS A 1 159 ? -8.768 -23.641 27.645 1.00 43.31 159 LYS A O 1
ATOM 1296 N N . VAL A 1 160 ? -10.860 -24.430 27.806 1.00 41.31 160 VAL A N 1
ATOM 1297 C CA . VAL A 1 160 ? -10.789 -24.728 29.238 1.00 41.31 160 VAL A CA 1
ATOM 1298 C C . VAL A 1 160 ? -10.243 -26.139 29.410 1.00 41.31 160 VAL A C 1
ATOM 1300 O O . VAL A 1 160 ? -10.973 -27.114 29.232 1.00 41.31 160 VAL A O 1
ATOM 1303 N N . GLU A 1 161 ? -8.976 -26.258 29.796 1.00 39.50 161 GLU A N 1
ATOM 1304 C CA . GLU A 1 161 ? -8.429 -27.527 30.268 1.00 39.50 161 GLU A CA 1
ATOM 1305 C C . GLU A 1 161 ? -8.657 -27.658 31.779 1.00 39.50 161 GLU A C 1
ATOM 1307 O O . GLU A 1 161 ? -8.361 -26.759 32.573 1.00 39.50 161 GLU A O 1
ATOM 1312 N N . THR A 1 162 ? -9.232 -28.790 32.190 1.00 42.81 162 THR A N 1
ATOM 1313 C CA . THR A 1 162 ? -9.402 -29.114 33.610 1.00 42.81 162 THR A CA 1
ATOM 1314 C C . THR A 1 162 ? -8.200 -29.928 34.059 1.00 42.81 162 THR A C 1
ATOM 1316 O O . THR A 1 162 ? -8.112 -31.116 33.760 1.00 42.81 162 THR A O 1
ATOM 1319 N N . ILE A 1 163 ? -7.285 -29.292 34.787 1.00 46.47 163 ILE A N 1
ATOM 1320 C CA . ILE A 1 163 ? -6.128 -29.967 35.372 1.00 46.47 163 ILE A CA 1
ATOM 1321 C C . ILE A 1 163 ? -6.506 -30.418 36.784 1.00 46.47 163 ILE A C 1
ATOM 1323 O O . ILE A 1 163 ? -7.062 -29.653 37.580 1.00 46.47 163 ILE A O 1
ATOM 1327 N N . ILE A 1 164 ? -6.236 -31.687 37.077 1.00 42.97 164 ILE A N 1
ATOM 1328 C CA . ILE A 1 164 ? -6.344 -32.247 38.421 1.00 42.97 164 ILE A CA 1
ATOM 1329 C C . ILE A 1 164 ? -4.929 -32.267 38.994 1.00 42.97 164 ILE A C 1
ATOM 1331 O O . ILE A 1 164 ? -4.105 -33.069 38.560 1.00 42.97 164 ILE A O 1
ATOM 1335 N N . GLU A 1 165 ? -4.641 -31.362 39.927 1.00 41.97 165 GLU A N 1
ATOM 1336 C CA . GLU A 1 165 ? -3.408 -31.417 40.717 1.00 41.97 165 GLU A CA 1
ATOM 1337 C C . GLU A 1 165 ? -3.593 -32.412 41.872 1.00 41.97 165 GLU A C 1
ATOM 1339 O O . GLU A 1 165 ? -4.629 -32.399 42.549 1.00 41.97 165 GLU A O 1
ATOM 1344 N N . TYR A 1 166 ? -2.604 -33.296 42.035 1.00 44.28 166 TYR A N 1
ATOM 1345 C CA . TYR A 1 166 ? -2.530 -34.324 43.078 1.00 44.28 166 TYR A CA 1
ATOM 1346 C C . TYR A 1 166 ? -1.756 -33.825 44.296 1.00 44.28 166 TYR A C 1
ATOM 1348 O O . TYR A 1 166 ? -0.733 -33.133 44.093 1.00 44.28 166 TYR A O 1
#

Organism: NCBI:txid101091

Foldseek 3Di:
DPPPLPAAALVRDDLVRLLVLCVPQPLVRDALVVSLVSCLVNYAYDDLVVRLVSSLVSLLVNLVCQLPDPPHDPVSNVVSVVRNVCNNVVSPDPVVSVSNVVRVVVVVVVVVVVVVVVVVVVVVVVVVVVVVVPPPPDDDDDDDDPPFDFDFDQDPVRDTDTDTDD

Nearest PDB structures (foldseek):
  8yns-assembly1_R  TM=3.244E-01  e=2.525E+00  Homo sapiens
  1wn0-assembly2_B  TM=3.788E-01  e=5.087E+00  Zea mays

pLDDT: mean 77.2, std 22.67, range [27.36, 98.19]

Solvent-accessible surface area (backbone atoms only — not comparable to full-atom values): 10023 Å² total; per-residue (Å²): 138,76,85,76,78,79,76,37,39,58,92,74,47,52,71,66,61,54,49,58,65,52,65,75,54,54,78,91,68,68,43,68,66,56,50,53,52,54,45,60,76,67,28,43,62,84,48,72,69,63,40,43,52,50,50,53,51,55,51,41,56,51,25,54,50,44,46,67,38,84,89,49,51,72,69,55,21,55,49,27,52,56,46,48,76,43,38,66,63,52,56,73,28,68,70,45,51,51,52,49,51,50,47,42,52,51,52,51,52,51,53,54,54,50,50,52,53,53,50,51,53,50,54,52,50,54,53,52,56,58,55,67,64,69,74,74,86,72,84,90,81,94,77,85,86,75,88,70,60,73,53,76,49,72,46,100,84,72,50,81,48,81,46,79,62,131